Protein AF-A0A832VMM2-F1 (afdb_monomer)

Structure (mmCIF, N/CA/C/O backbone):
data_AF-A0A832VMM2-F1
#
_entry.id   AF-A0A832VMM2-F1
#
loop_
_atom_site.group_PDB
_atom_site.id
_atom_site.type_symbol
_atom_site.label_atom_id
_atom_site.label_alt_id
_atom_site.label_comp_id
_atom_site.label_asym_id
_atom_site.label_entity_id
_atom_site.label_seq_id
_atom_site.pdbx_PDB_ins_code
_atom_site.Cartn_x
_atom_site.Cartn_y
_atom_site.Cartn_z
_atom_site.occupancy
_atom_site.B_iso_or_equiv
_atom_site.auth_seq_id
_atom_site.auth_comp_id
_atom_site.auth_asym_id
_atom_site.auth_atom_id
_atom_site.pdbx_PDB_model_num
ATOM 1 N N . MET A 1 1 ? 7.518 9.799 -34.898 1.00 37.09 1 MET A N 1
ATOM 2 C CA . MET A 1 1 ? 8.792 9.176 -34.493 1.00 37.09 1 MET A CA 1
ATOM 3 C C . MET A 1 1 ? 9.107 9.774 -33.137 1.00 37.09 1 MET A C 1
ATOM 5 O O . MET A 1 1 ? 9.436 10.947 -33.110 1.00 37.09 1 MET A O 1
ATOM 9 N N . SER A 1 2 ? 8.846 9.071 -32.036 1.00 42.88 2 SER A N 1
ATOM 10 C CA . SER A 1 2 ? 9.335 9.522 -30.730 1.00 42.88 2 SER A CA 1
ATOM 11 C C . SER A 1 2 ? 10.746 8.968 -30.584 1.00 42.88 2 SER A C 1
ATOM 13 O O . SER A 1 2 ? 10.961 7.775 -30.813 1.00 42.88 2 SER A O 1
ATOM 15 N N . GLU A 1 3 ? 11.696 9.851 -30.304 1.00 45.41 3 GLU A N 1
ATOM 16 C CA . GLU A 1 3 ? 13.053 9.504 -29.894 1.00 45.41 3 GLU A CA 1
ATOM 17 C C . GLU A 1 3 ? 12.975 8.417 -28.815 1.00 45.41 3 GLU A C 1
ATOM 19 O O . GLU A 1 3 ? 12.103 8.459 -27.946 1.00 45.41 3 GLU A O 1
ATOM 24 N N . GLY A 1 4 ? 13.792 7.371 -28.937 1.00 52.97 4 GLY A N 1
ATOM 25 C CA . GLY A 1 4 ? 13.817 6.323 -27.924 1.00 52.97 4 GLY A CA 1
ATOM 26 C C . GLY A 1 4 ? 14.276 6.944 -26.614 1.00 52.97 4 GLY A C 1
ATOM 27 O O . GLY A 1 4 ? 15.417 7.389 -26.551 1.00 52.97 4 GLY A O 1
ATOM 28 N N . GLU A 1 5 ? 13.395 6.997 -25.617 1.00 60.16 5 GLU A N 1
ATOM 29 C CA . GLU A 1 5 ? 13.728 7.511 -24.289 1.00 60.16 5 GLU A CA 1
ATOM 30 C C . GLU A 1 5 ? 14.973 6.774 -23.767 1.00 60.16 5 GLU A C 1
ATOM 32 O O . GLU A 1 5 ? 15.069 5.538 -23.826 1.00 60.16 5 GLU A O 1
ATOM 37 N N . GLU A 1 6 ? 15.983 7.554 -23.382 1.00 74.31 6 GLU A N 1
ATOM 38 C CA . GLU A 1 6 ? 17.292 7.057 -22.968 1.00 74.31 6 GLU A CA 1
ATOM 39 C C . GLU A 1 6 ? 17.179 6.400 -21.586 1.00 74.31 6 GLU A C 1
ATOM 41 O O . GLU A 1 6 ? 16.395 6.828 -20.740 1.00 74.31 6 GLU A O 1
ATOM 46 N N . PHE A 1 7 ? 17.927 5.318 -21.360 1.00 79.19 7 PHE A N 1
ATOM 47 C CA . PHE A 1 7 ? 17.958 4.687 -20.043 1.00 79.19 7 PHE A CA 1
ATOM 48 C C . PHE A 1 7 ? 18.667 5.603 -19.050 1.00 79.19 7 PHE A C 1
ATOM 50 O O . PHE A 1 7 ? 19.795 6.036 -19.282 1.00 79.19 7 PHE A O 1
ATOM 57 N N . GLU A 1 8 ? 18.037 5.818 -17.905 1.00 86.56 8 GLU A N 1
ATOM 58 C CA . GLU A 1 8 ? 18.620 6.535 -16.785 1.00 86.56 8 GLU A CA 1
ATOM 59 C C . GLU A 1 8 ? 19.108 5.543 -15.728 1.00 86.56 8 GLU A C 1
ATOM 61 O O . GLU A 1 8 ? 18.451 4.540 -15.424 1.00 86.56 8 GLU A O 1
ATOM 66 N N . ARG A 1 9 ? 20.268 5.834 -15.128 1.00 89.38 9 ARG A N 1
ATOM 67 C CA . ARG A 1 9 ? 20.731 5.115 -13.936 1.00 89.38 9 ARG A CA 1
ATOM 68 C C . ARG A 1 9 ? 20.013 5.680 -12.718 1.00 89.38 9 ARG A C 1
ATOM 70 O O . ARG A 1 9 ? 20.268 6.808 -12.302 1.00 89.38 9 ARG A O 1
ATOM 77 N N . VAL A 1 10 ? 19.138 4.873 -12.132 1.00 88.75 10 VAL A N 1
ATOM 78 C CA . VAL A 1 10 ? 18.309 5.232 -10.983 1.00 88.75 10 VAL A CA 1
ATOM 79 C C . VAL A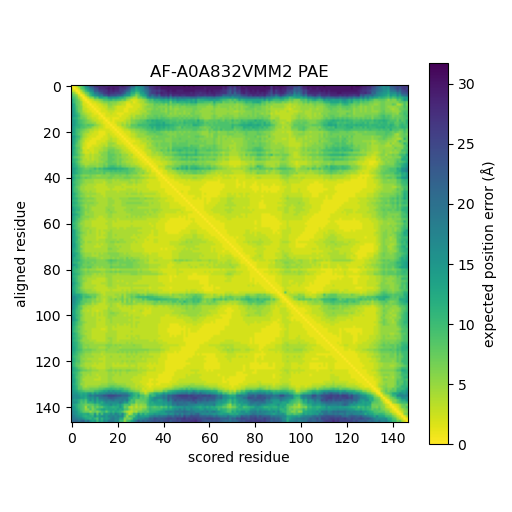 1 10 ? 18.759 4.442 -9.760 1.00 88.75 10 VAL A C 1
ATOM 81 O O . VAL A 1 10 ? 18.853 3.214 -9.787 1.00 88.75 10 VAL A O 1
ATOM 84 N N . ASN A 1 11 ? 18.989 5.149 -8.655 1.00 90.50 11 ASN A N 1
ATOM 85 C CA . ASN A 1 11 ? 19.254 4.528 -7.361 1.00 90.50 11 ASN A CA 1
ATOM 86 C C . ASN A 1 11 ? 17.931 4.213 -6.659 1.00 90.50 11 ASN A C 1
ATOM 88 O O . ASN A 1 11 ? 17.205 5.121 -6.251 1.00 90.50 11 ASN A O 1
ATOM 92 N N . LEU A 1 12 ? 17.632 2.930 -6.471 1.00 88.62 12 LEU A N 1
ATOM 93 C CA . LEU A 1 12 ? 16.506 2.482 -5.659 1.00 88.62 12 LEU A CA 1
ATOM 94 C C . LEU A 1 12 ? 16.971 2.174 -4.239 1.00 88.62 12 LEU A C 1
ATOM 96 O O . LEU A 1 12 ? 18.065 1.661 -4.014 1.00 88.62 12 LEU A O 1
ATOM 100 N N . ARG A 1 13 ? 16.107 2.451 -3.264 1.00 89.50 13 ARG A N 1
ATOM 101 C CA . ARG A 1 13 ? 16.273 1.981 -1.888 1.00 89.50 13 ARG A CA 1
ATOM 102 C C . ARG A 1 13 ? 15.395 0.758 -1.692 1.00 89.50 13 ARG A C 1
ATOM 104 O O . ARG A 1 13 ? 14.180 0.848 -1.857 1.00 89.50 13 ARG A O 1
ATOM 111 N N . ILE A 1 14 ? 16.002 -0.373 -1.349 1.00 88.31 14 ILE A N 1
ATOM 112 C CA . ILE A 1 14 ? 15.280 -1.620 -1.093 1.00 88.31 14 ILE A CA 1
ATOM 113 C C . ILE A 1 14 ? 15.425 -2.014 0.368 1.00 88.31 14 ILE A C 1
ATOM 115 O O . ILE A 1 14 ? 16.457 -1.776 0.994 1.00 88.31 14 ILE A O 1
ATOM 119 N N . THR A 1 15 ? 14.382 -2.631 0.916 1.00 87.06 15 THR A N 1
ATOM 120 C CA . THR A 1 15 ? 14.457 -3.245 2.240 1.00 87.06 15 THR A CA 1
ATOM 121 C C . THR A 1 15 ? 14.772 -4.725 2.090 1.00 87.06 15 THR A C 1
ATOM 123 O O . THR A 1 15 ? 13.999 -5.470 1.484 1.00 87.06 15 THR A O 1
ATOM 126 N N . THR A 1 16 ? 15.902 -5.150 2.643 1.00 83.44 16 THR A N 1
ATOM 127 C CA . THR A 1 16 ? 16.330 -6.550 2.680 1.00 83.44 16 THR A CA 1
ATOM 128 C C . THR A 1 16 ? 15.445 -7.378 3.619 1.00 83.44 16 THR A C 1
ATOM 130 O O . THR A 1 16 ? 14.679 -6.847 4.432 1.00 83.44 16 THR A O 1
ATOM 133 N N . LYS A 1 17 ? 15.567 -8.712 3.559 1.00 79.12 17 LYS A N 1
ATOM 134 C CA . LYS A 1 17 ? 14.828 -9.615 4.462 1.00 79.12 17 LYS A CA 1
ATOM 135 C C . LYS A 1 17 ? 15.148 -9.356 5.942 1.00 79.12 17 LYS A C 1
ATOM 137 O O . LYS A 1 17 ? 14.243 -9.432 6.769 1.00 79.12 17 LYS A O 1
ATOM 142 N N . ASP A 1 18 ? 16.390 -8.989 6.266 1.00 84.94 18 ASP A N 1
ATOM 143 C CA . ASP A 1 18 ? 16.825 -8.594 7.615 1.00 84.94 18 ASP A CA 1
ATOM 144 C C . ASP A 1 18 ? 16.400 -7.163 8.006 1.00 84.94 18 ASP A C 1
ATOM 146 O O . ASP A 1 18 ? 16.653 -6.730 9.126 1.00 84.94 18 ASP A O 1
ATOM 150 N N . GLY A 1 19 ? 15.681 -6.444 7.136 1.00 83.62 19 GLY A N 1
ATOM 151 C CA . GLY A 1 19 ? 15.102 -5.133 7.439 1.00 83.62 19 GLY A CA 1
ATOM 152 C C . GLY A 1 19 ? 16.035 -3.948 7.214 1.00 83.62 19 GLY A C 1
ATOM 153 O O . GLY A 1 19 ? 15.674 -2.829 7.574 1.00 83.62 19 GLY A O 1
ATOM 154 N N . LYS A 1 20 ? 17.207 -4.160 6.612 1.00 88.25 20 LYS A N 1
ATOM 155 C CA . LYS A 1 20 ? 18.132 -3.078 6.276 1.00 88.25 20 LYS A CA 1
ATOM 156 C C . LYS A 1 20 ? 17.696 -2.387 4.993 1.00 88.25 20 LYS A C 1
ATOM 158 O O . LYS A 1 20 ? 17.206 -3.025 4.067 1.00 88.25 20 LYS A O 1
ATOM 163 N N . CYS A 1 21 ? 17.887 -1.075 4.948 1.00 89.31 21 CYS A N 1
ATOM 164 C CA . CYS A 1 21 ? 17.688 -0.281 3.745 1.00 89.31 21 CYS A CA 1
ATOM 165 C C . CYS A 1 21 ? 19.022 -0.170 3.005 1.00 89.31 21 CYS A C 1
ATOM 167 O O . CYS A 1 21 ? 19.956 0.440 3.527 1.00 89.31 21 CYS A O 1
ATOM 169 N N . VAL A 1 22 ? 19.113 -0.763 1.817 1.00 90.25 22 VAL A N 1
ATOM 170 C CA . VAL A 1 22 ? 20.330 -0.758 0.991 1.00 90.25 22 VAL A CA 1
ATOM 171 C C . VAL A 1 22 ? 20.048 -0.112 -0.370 1.00 90.25 22 VAL A C 1
ATOM 173 O O . VAL A 1 22 ? 18.904 -0.161 -0.842 1.00 90.25 22 VAL A O 1
ATOM 176 N N . PRO A 1 23 ? 21.032 0.570 -0.979 1.00 90.44 23 PRO A N 1
ATOM 177 C CA . PRO A 1 23 ? 20.908 1.056 -2.346 1.00 90.44 23 PRO A CA 1
ATOM 178 C C . PRO A 1 23 ? 21.071 -0.087 -3.358 1.00 90.44 23 PRO A C 1
ATOM 180 O O . PRO A 1 23 ? 21.881 -0.982 -3.159 1.00 90.44 23 PRO A O 1
ATOM 183 N N . ILE A 1 24 ? 20.344 -0.015 -4.470 1.00 90.12 24 ILE A N 1
ATOM 184 C CA . ILE A 1 24 ? 20.661 -0.746 -5.704 1.00 90.12 24 ILE A CA 1
ATOM 185 C C . ILE A 1 24 ? 20.609 0.227 -6.880 1.00 90.12 24 ILE A C 1
ATOM 187 O O . ILE A 1 24 ? 19.814 1.170 -6.859 1.00 90.12 24 ILE A O 1
ATOM 191 N N . THR A 1 25 ? 21.419 -0.009 -7.911 1.00 89.75 25 THR A N 1
ATOM 192 C CA . THR A 1 25 ? 21.373 0.791 -9.144 1.00 89.75 25 THR A CA 1
ATOM 193 C C . THR A 1 25 ? 20.665 0.011 -10.242 1.00 89.75 25 THR A C 1
ATOM 195 O O . THR A 1 25 ? 21.058 -1.113 -10.572 1.00 89.75 25 THR A O 1
ATOM 198 N N . VAL A 1 26 ? 19.640 0.621 -10.834 1.00 87.94 26 VAL A N 1
ATOM 199 C CA . VAL A 1 26 ? 18.910 0.066 -11.977 1.00 87.94 26 VAL A CA 1
ATOM 200 C C .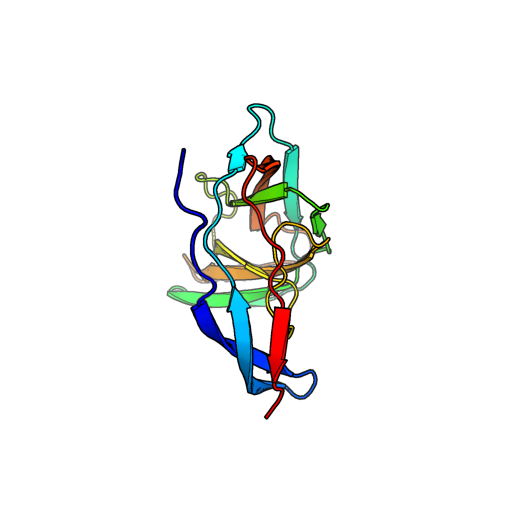 VAL A 1 26 ? 18.990 1.005 -13.172 1.00 87.94 26 VAL A C 1
ATOM 202 O O . VAL A 1 26 ? 18.965 2.221 -13.015 1.00 87.94 26 VAL A O 1
ATOM 205 N N . GLU A 1 27 ? 19.067 0.439 -14.368 1.00 89.00 27 GLU A N 1
ATOM 206 C CA . GLU A 1 27 ? 18.780 1.147 -15.610 1.00 89.00 27 GLU A CA 1
ATOM 207 C C . GLU A 1 27 ? 17.284 1.044 -15.879 1.00 89.00 27 GLU A C 1
ATOM 209 O O . GLU A 1 27 ? 16.743 -0.054 -16.044 1.00 89.00 27 GLU A O 1
ATOM 214 N N . ALA A 1 28 ? 16.610 2.188 -15.894 1.00 85.50 28 ALA A N 1
ATOM 215 C CA . ALA A 1 28 ? 15.187 2.292 -16.178 1.00 85.50 28 ALA A CA 1
ATOM 216 C C . ALA A 1 28 ? 14.941 3.441 -17.158 1.00 85.50 28 ALA A C 1
ATOM 218 O O . ALA A 1 28 ? 15.684 4.415 -17.179 1.00 85.50 28 ALA A O 1
ATOM 219 N N . ALA A 1 29 ? 13.894 3.321 -17.963 1.00 84.25 29 ALA A N 1
ATOM 220 C CA . ALA A 1 29 ? 13.403 4.404 -18.802 1.00 84.25 29 ALA A CA 1
ATOM 221 C C . ALA A 1 29 ? 11.932 4.656 -18.443 1.00 84.25 29 ALA A C 1
ATOM 223 O O . ALA A 1 29 ? 11.235 3.701 -18.066 1.00 84.25 29 ALA A O 1
ATOM 224 N N . PRO A 1 30 ? 11.446 5.905 -18.535 1.00 82.31 30 PRO A N 1
ATOM 225 C CA . PRO A 1 30 ? 10.012 6.145 -18.534 1.00 82.31 30 PRO A CA 1
ATOM 226 C C . PRO A 1 30 ? 9.348 5.353 -19.670 1.00 82.31 30 PRO A C 1
ATOM 228 O O . PRO A 1 30 ? 9.987 4.944 -20.639 1.00 82.31 30 PRO A O 1
ATOM 231 N N . TYR A 1 31 ? 8.064 5.051 -19.503 1.00 81.44 31 TYR A N 1
ATOM 232 C CA . TYR A 1 31 ? 7.266 4.455 -20.564 1.00 81.44 31 TYR A CA 1
ATOM 233 C C . TYR A 1 31 ? 5.794 4.806 -20.401 1.00 81.44 31 TYR A C 1
ATOM 235 O O . TYR A 1 31 ? 5.274 4.957 -19.292 1.00 81.44 31 TYR A O 1
ATOM 243 N N . GLU A 1 32 ? 5.098 4.869 -21.530 1.00 83.88 32 GLU A N 1
ATOM 244 C CA . GLU A 1 32 ? 3.666 5.123 -21.578 1.00 83.88 32 GLU A CA 1
ATOM 245 C C . GLU A 1 32 ? 2.876 3.823 -21.750 1.00 83.88 32 GLU A C 1
ATOM 247 O O . GLU A 1 32 ? 3.228 2.935 -22.539 1.00 83.88 32 GLU A O 1
ATOM 252 N N . PHE A 1 33 ? 1.741 3.736 -21.065 1.00 87.94 33 PHE A N 1
ATOM 253 C CA . PHE A 1 33 ? 0.772 2.663 -21.237 1.00 87.94 33 PHE A CA 1
ATOM 254 C C . PHE A 1 33 ? -0.647 3.220 -21.311 1.00 87.94 33 PHE A C 1
ATOM 256 O O . PHE A 1 33 ? -0.991 4.227 -20.696 1.00 87.94 33 PHE A O 1
ATOM 263 N N . THR A 1 34 ? -1.496 2.523 -22.056 1.00 91.12 34 THR A N 1
ATOM 264 C CA . THR A 1 34 ? -2.939 2.755 -22.056 1.00 91.12 34 THR A CA 1
ATOM 265 C C . THR A 1 34 ? -3.570 1.994 -20.897 1.00 91.12 34 THR A C 1
ATOM 267 O O . THR A 1 34 ? -3.251 0.826 -20.678 1.00 91.12 34 THR A O 1
ATOM 270 N N . VAL A 1 35 ? -4.492 2.634 -20.180 1.00 92.94 35 VAL A N 1
ATOM 271 C CA . VAL A 1 35 ? -5.278 2.012 -19.107 1.00 92.94 35 VAL A CA 1
ATOM 272 C C . VAL A 1 35 ? -6.622 1.550 -19.668 1.00 92.94 35 VAL A C 1
ATOM 274 O O . VAL A 1 35 ? -7.306 2.304 -20.359 1.00 92.94 35 VAL A O 1
ATOM 277 N N . GLY A 1 36 ? -7.007 0.303 -19.392 1.00 90.38 36 GLY A N 1
ATOM 278 C CA . GLY A 1 36 ? -8.301 -0.234 -19.807 1.00 90.38 36 GLY A CA 1
ATOM 279 C C . GLY A 1 36 ? -9.479 0.443 -19.099 1.00 90.38 36 GLY A C 1
ATOM 280 O O . GLY A 1 36 ? -9.364 0.913 -17.972 1.00 90.38 36 GLY A O 1
ATOM 281 N N . THR A 1 37 ? -10.648 0.452 -19.739 1.00 89.19 37 THR A N 1
ATOM 282 C CA . THR A 1 37 ? -11.862 1.107 -19.213 1.00 89.19 37 THR A CA 1
ATOM 283 C C . THR A 1 37 ? -12.656 0.252 -18.223 1.00 89.19 37 THR A C 1
ATOM 285 O O . THR A 1 37 ? -13.533 0.764 -17.529 1.00 89.19 37 THR A O 1
ATOM 288 N N . ARG A 1 38 ? -12.361 -1.051 -18.129 1.00 90.75 38 ARG A N 1
ATOM 289 C CA . ARG A 1 38 ? -12.976 -1.973 -17.165 1.00 90.75 38 ARG A CA 1
ATOM 290 C C . ARG A 1 38 ? -12.015 -2.248 -16.013 1.00 90.75 38 ARG A C 1
ATOM 292 O O . ARG A 1 38 ? -10.909 -2.730 -16.244 1.00 90.75 38 ARG A O 1
ATOM 299 N N . ALA A 1 39 ? -12.479 -2.017 -14.788 1.00 92.44 39 ALA A N 1
ATOM 300 C CA . ALA A 1 39 ? -11.745 -2.330 -13.567 1.00 92.44 39 ALA A CA 1
ATOM 301 C C . ALA A 1 39 ? -12.234 -3.629 -12.910 1.00 92.44 39 ALA A C 1
ATOM 303 O O . ALA A 1 39 ? -13.398 -4.016 -13.050 1.00 92.44 39 ALA A O 1
ATOM 304 N N . LYS A 1 40 ? -11.354 -4.266 -12.137 1.00 95.00 40 LYS A N 1
ATOM 305 C CA . LYS A 1 40 ? -11.709 -5.242 -11.102 1.00 95.00 40 LYS A CA 1
ATOM 306 C C . LYS A 1 40 ? -11.674 -4.547 -9.742 1.00 95.00 40 LYS A C 1
ATOM 308 O O . LYS A 1 40 ? -10.764 -3.769 -9.471 1.00 95.00 40 LYS A O 1
ATOM 313 N N . TRP A 1 41 ? -12.653 -4.836 -8.896 1.00 94.25 41 TRP A N 1
ATOM 314 C CA . TRP A 1 41 ? -12.657 -4.424 -7.495 1.00 94.25 41 TRP A CA 1
ATOM 315 C C . TRP A 1 41 ? -12.056 -5.523 -6.627 1.00 94.25 41 TRP A C 1
ATOM 317 O O . TRP A 1 41 ? -12.528 -6.657 -6.672 1.00 94.25 41 TRP A O 1
ATOM 327 N N . GLU A 1 42 ? -11.044 -5.180 -5.832 1.00 97.56 42 GLU A N 1
ATOM 328 C CA . GLU A 1 42 ? -10.446 -6.075 -4.838 1.00 97.56 42 GLU A CA 1
ATOM 329 C C . GLU A 1 42 ? -10.535 -5.484 -3.434 1.00 97.56 42 GLU A C 1
ATOM 331 O O . GLU A 1 42 ? -10.244 -4.306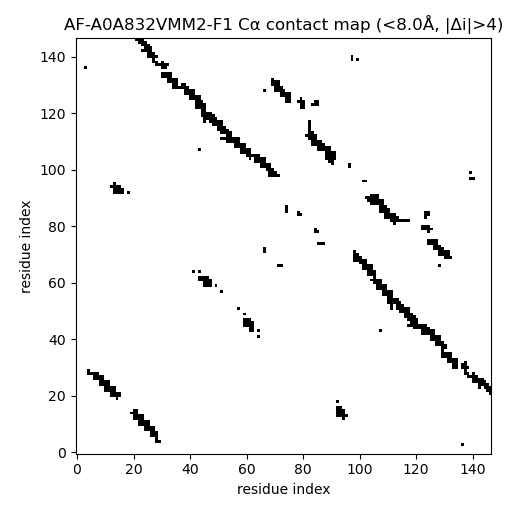 -3.219 1.00 97.56 42 GLU A O 1
ATOM 336 N N . MET A 1 43 ? -10.921 -6.316 -2.469 1.00 97.88 43 MET A N 1
ATOM 337 C CA . MET A 1 43 ? -11.112 -5.906 -1.078 1.00 97.88 43 MET A CA 1
ATOM 338 C C . MET A 1 43 ? -9.811 -6.023 -0.286 1.00 97.88 43 MET A C 1
ATOM 340 O O . MET A 1 43 ? -9.197 -7.087 -0.234 1.00 97.88 43 MET A O 1
ATOM 344 N N . MET A 1 44 ? -9.430 -4.951 0.405 1.00 98.19 44 MET A N 1
ATOM 345 C CA . MET A 1 44 ? -8.329 -4.957 1.367 1.00 98.19 44 MET A CA 1
ATOM 346 C C . MET A 1 44 ? -8.878 -5.345 2.741 1.00 98.19 44 MET A C 1
ATOM 348 O O . MET A 1 44 ? -9.370 -4.495 3.480 1.00 98.19 44 MET A O 1
ATOM 352 N N . ILE A 1 45 ? -8.847 -6.640 3.052 1.00 98.62 45 ILE A N 1
ATOM 353 C CA . ILE A 1 45 ? -9.418 -7.187 4.290 1.00 98.62 45 ILE A CA 1
ATOM 354 C C . ILE A 1 45 ? -8.312 -7.388 5.322 1.00 98.62 45 ILE A C 1
ATOM 356 O O . ILE A 1 45 ? -7.362 -8.116 5.035 1.00 98.62 45 ILE A O 1
ATOM 360 N N . ALA A 1 46 ? -8.449 -6.807 6.513 1.00 98.69 46 ALA A N 1
ATOM 361 C CA . ALA A 1 46 ? -7.492 -6.952 7.608 1.00 98.69 46 ALA A CA 1
ATOM 362 C C . ALA A 1 46 ? -7.243 -8.428 7.974 1.00 98.69 46 ALA A C 1
ATOM 364 O O . ALA A 1 46 ? -8.171 -9.241 8.034 1.00 98.69 46 ALA A O 1
ATOM 365 N N . ASP A 1 47 ? -5.982 -8.776 8.232 1.00 98.69 47 ASP A N 1
ATOM 366 C CA . ASP A 1 47 ? -5.548 -10.112 8.673 1.00 98.69 47 ASP A CA 1
ATOM 367 C C . ASP A 1 47 ? -4.919 -10.104 10.080 1.00 98.69 47 ASP A C 1
ATOM 369 O O . ASP A 1 47 ? -4.385 -11.116 10.541 1.00 98.69 47 ASP A O 1
ATOM 373 N N . GLU A 1 48 ? -5.015 -8.977 10.782 1.00 98.62 48 GLU A N 1
ATOM 374 C CA . GLU A 1 48 ? -4.576 -8.798 12.164 1.00 98.62 48 GLU A CA 1
ATOM 375 C C . GLU A 1 48 ? -5.520 -7.864 12.928 1.00 98.62 48 GLU A C 1
ATOM 377 O O . GLU A 1 48 ? -6.265 -7.102 12.311 1.00 98.62 48 GLU A O 1
ATOM 382 N N . ASP A 1 49 ? -5.476 -7.955 14.257 1.00 98.62 49 ASP A N 1
ATOM 383 C CA . ASP A 1 49 ? -6.074 -6.970 15.157 1.00 98.62 49 ASP A CA 1
ATOM 384 C C . ASP A 1 49 ? -5.013 -5.915 15.500 1.00 98.62 49 ASP A C 1
ATOM 386 O O . ASP A 1 49 ? -3.850 -6.263 15.734 1.00 98.62 49 ASP A O 1
ATOM 390 N N . LEU A 1 50 ? -5.393 -4.637 15.513 1.00 98.06 50 LEU A N 1
ATOM 391 C CA . LEU A 1 50 ? -4.481 -3.523 15.762 1.00 98.06 50 LEU A CA 1
ATOM 392 C C . LEU A 1 50 ? -5.214 -2.343 16.409 1.00 98.06 50 LEU A C 1
ATOM 394 O O . LEU A 1 50 ? -6.125 -1.769 15.810 1.00 98.06 50 LEU A O 1
ATOM 398 N N . ASP A 1 51 ? -4.750 -1.924 17.583 1.00 98.38 51 ASP A N 1
ATOM 399 C CA . ASP A 1 51 ? -5.142 -0.647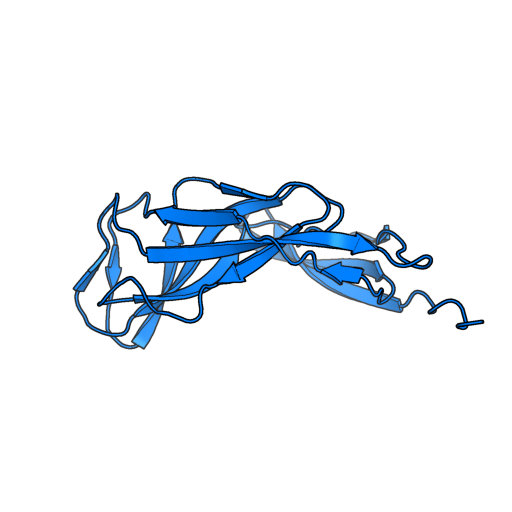 18.180 1.00 98.38 51 ASP A CA 1
ATOM 400 C C . ASP A 1 51 ? -4.457 0.511 17.451 1.00 98.38 51 ASP A C 1
ATOM 402 O O . ASP A 1 51 ? -3.256 0.466 17.175 1.00 98.38 51 ASP A O 1
ATOM 406 N N . VAL A 1 52 ? -5.213 1.569 17.165 1.00 98.12 52 VAL A N 1
ATOM 407 C CA . VAL A 1 52 ? -4.714 2.754 16.462 1.00 98.12 52 VAL A CA 1
ATOM 408 C C . VAL A 1 52 ? -5.050 4.029 17.224 1.00 98.12 52 VAL A C 1
ATOM 410 O O . VAL A 1 52 ? -6.127 4.160 17.819 1.00 98.12 52 VAL A O 1
ATOM 413 N N . LYS A 1 53 ? -4.138 5.004 17.184 1.00 98.50 53 LYS A N 1
ATOM 414 C CA . LYS A 1 53 ? -4.390 6.363 17.675 1.00 98.50 53 LYS A CA 1
ATOM 415 C C . LYS A 1 53 ? -4.579 7.340 16.534 1.00 98.50 53 LYS A C 1
ATOM 417 O O . LYS A 1 53 ? -3.910 7.273 15.505 1.00 98.50 53 LYS A O 1
ATOM 422 N N . LYS A 1 54 ? -5.499 8.285 16.722 1.00 98.44 54 LYS A N 1
ATOM 423 C CA . LYS A 1 54 ? -5.797 9.321 15.735 1.00 98.44 54 LYS A CA 1
ATOM 424 C C . LYS A 1 54 ? -4.517 10.036 15.295 1.00 98.44 54 LYS A C 1
ATOM 426 O O . LYS A 1 54 ? -3.786 10.584 16.114 1.00 98.44 54 LYS A O 1
ATOM 431 N N . GLY A 1 55 ? -4.308 10.099 13.983 1.00 98.12 55 GLY A N 1
ATOM 432 C CA . GLY A 1 55 ? -3.154 10.739 13.356 1.00 98.12 55 GLY A CA 1
ATOM 433 C C . GLY A 1 55 ? -1.965 9.808 13.114 1.00 98.12 55 GLY A C 1
ATOM 434 O O . GLY A 1 55 ? -1.031 10.215 12.425 1.00 98.12 55 GLY A O 1
ATOM 435 N N . GLU A 1 56 ? -1.986 8.570 13.613 1.00 97.94 56 GLU A N 1
ATOM 436 C CA . GLU A 1 56 ? -0.919 7.608 13.342 1.00 97.94 56 GLU A CA 1
ATOM 437 C C . GLU A 1 56 ? -0.970 7.095 11.902 1.00 97.94 56 GLU A C 1
ATOM 439 O O . GLU A 1 56 ? -2.031 6.776 11.359 1.00 97.94 56 GLU A O 1
ATOM 444 N N . CYS A 1 57 ? 0.210 6.986 11.292 1.00 98.12 57 CYS A N 1
ATOM 445 C CA . CYS A 1 57 ? 0.399 6.249 10.053 1.00 98.12 57 CYS A CA 1
ATOM 446 C C . CYS A 1 57 ? 0.793 4.817 10.416 1.00 98.12 57 CYS A C 1
ATOM 448 O O . CYS A 1 57 ? 1.886 4.579 10.932 1.00 98.12 57 CYS A O 1
ATOM 450 N N . VAL A 1 58 ? -0.111 3.876 10.172 1.00 97.81 58 VAL A N 1
ATOM 451 C CA . VAL A 1 58 ? 0.027 2.477 10.573 1.00 97.81 58 VAL A CA 1
ATOM 452 C C . VAL A 1 58 ? 0.192 1.580 9.357 1.00 97.81 58 VAL A C 1
ATOM 454 O O . VAL A 1 58 ? -0.314 1.871 8.272 1.00 97.81 58 VAL A O 1
ATOM 457 N N . ASN A 1 59 ? 0.906 0.474 9.542 1.00 97.38 59 ASN A N 1
ATOM 458 C CA . ASN A 1 59 ? 1.057 -0.548 8.519 1.00 97.38 59 ASN A CA 1
ATOM 459 C C . ASN A 1 59 ? 0.247 -1.784 8.912 1.00 97.38 59 ASN A C 1
ATOM 461 O O . ASN A 1 59 ? 0.631 -2.481 9.845 1.00 97.38 59 ASN A O 1
ATOM 465 N N . ILE A 1 60 ? -0.853 -2.036 8.204 1.00 98.19 60 ILE A N 1
ATOM 466 C CA . ILE A 1 60 ? -1.833 -3.071 8.541 1.00 98.19 60 ILE A CA 1
ATOM 467 C C . ILE A 1 60 ? -1.714 -4.223 7.548 1.00 98.19 60 ILE A C 1
ATOM 469 O O . ILE A 1 60 ? -1.797 -4.036 6.332 1.00 98.19 60 ILE A O 1
ATOM 473 N N . ARG A 1 61 ? -1.539 -5.434 8.056 1.00 98.62 61 ARG A N 1
ATOM 474 C CA . ARG A 1 61 ? -1.527 -6.678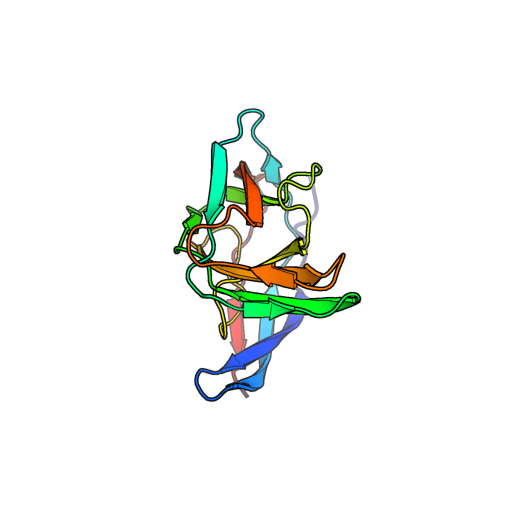 7.296 1.00 98.62 61 ARG A CA 1
ATOM 475 C C . ARG A 1 61 ? -2.926 -6.999 6.806 1.00 98.62 61 ARG A C 1
ATOM 477 O O . ARG A 1 61 ? -3.898 -6.956 7.558 1.00 98.62 61 ARG A O 1
ATOM 484 N N . ILE A 1 62 ? -3.011 -7.378 5.541 1.00 98.62 62 ILE A N 1
ATOM 485 C CA . ILE A 1 62 ? -4.254 -7.790 4.904 1.00 98.62 62 ILE A CA 1
ATOM 486 C C . ILE A 1 62 ? -4.146 -9.207 4.360 1.00 98.62 62 ILE A C 1
ATOM 488 O O . ILE A 1 62 ? -3.051 -9.741 4.155 1.00 98.62 62 ILE A O 1
ATOM 492 N N . ARG A 1 63 ? -5.301 -9.803 4.061 1.00 98.50 63 ARG A N 1
ATOM 493 C CA . ARG A 1 63 ? -5.365 -11.033 3.273 1.00 98.50 63 ARG A CA 1
ATOM 494 C C . ARG A 1 63 ? -4.645 -10.793 1.938 1.00 98.50 63 ARG A C 1
ATOM 496 O O . ARG A 1 63 ? -4.950 -9.797 1.280 1.00 98.50 63 ARG A O 1
ATOM 503 N N . PRO A 1 64 ? -3.693 -11.657 1.537 1.00 97.69 64 PRO A N 1
ATOM 504 C CA . PRO A 1 64 ? -2.894 -11.408 0.346 1.00 97.69 64 PRO A CA 1
ATOM 505 C C . PRO A 1 64 ? -3.746 -11.264 -0.916 1.00 97.69 64 PRO A C 1
ATOM 507 O O . PRO A 1 64 ? -4.617 -12.093 -1.175 1.00 97.69 64 PRO A O 1
ATOM 510 N N . LEU A 1 65 ? -3.439 -10.251 -1.723 1.00 97.12 65 LEU A N 1
ATOM 511 C CA . LEU A 1 65 ? -4.045 -10.029 -3.036 1.00 97.12 65 LEU A CA 1
ATOM 512 C C . LEU A 1 65 ? -2.977 -10.179 -4.118 1.00 97.12 65 LEU A C 1
ATOM 514 O O . LEU A 1 65 ? -1.874 -9.646 -3.987 1.00 97.12 65 LEU A O 1
ATOM 518 N N . THR A 1 66 ? -3.294 -10.874 -5.206 1.00 96.12 66 THR A N 1
ATOM 519 C CA . THR A 1 66 ? -2.390 -10.998 -6.356 1.00 96.12 66 THR A CA 1
ATOM 520 C C . THR A 1 66 ? -2.758 -9.973 -7.419 1.00 96.12 66 THR A C 1
ATOM 522 O O . THR A 1 66 ? -3.871 -9.974 -7.939 1.00 96.12 66 THR A O 1
ATOM 525 N N . LEU A 1 67 ? -1.798 -9.119 -7.769 1.00 95.75 67 LEU A N 1
ATOM 526 C CA . LEU A 1 67 ? -1.874 -8.244 -8.931 1.00 95.75 67 LEU A CA 1
ATOM 527 C C . LEU A 1 67 ? -1.147 -8.932 -10.084 1.00 95.75 67 LEU A C 1
ATOM 529 O O . LEU A 1 67 ? 0.073 -9.121 -10.034 1.00 95.75 67 LEU A O 1
ATOM 533 N N . HIS A 1 68 ? -1.898 -9.326 -11.109 1.00 94.69 68 HIS A N 1
ATOM 534 C CA . HIS A 1 68 ? -1.326 -9.930 -12.309 1.00 94.69 68 HIS A CA 1
ATOM 535 C C . HIS A 1 68 ? -0.385 -8.950 -13.026 1.00 94.69 68 HIS A C 1
ATOM 537 O O . HIS A 1 68 ? -0.459 -7.730 -12.832 1.00 94.69 68 HIS A O 1
ATOM 543 N N . SER A 1 69 ? 0.514 -9.486 -13.851 1.00 93.12 69 SER A N 1
ATOM 544 C CA . SER A 1 69 ? 1.327 -8.665 -14.747 1.00 93.12 69 SER A CA 1
ATOM 545 C C . SER A 1 69 ? 0.437 -7.762 -15.601 1.00 93.12 69 SER A C 1
ATOM 547 O O . SER A 1 69 ? -0.711 -8.096 -15.902 1.00 93.12 69 SER A O 1
ATOM 549 N N . HIS A 1 70 ? 0.963 -6.594 -15.964 1.00 92.94 70 HIS A N 1
ATOM 550 C CA . HIS A 1 70 ? 0.272 -5.608 -16.797 1.00 92.94 70 HIS A CA 1
ATOM 551 C C . HIS A 1 70 ? -1.041 -5.113 -16.172 1.00 92.94 70 HIS A C 1
ATOM 553 O O . HIS A 1 70 ? -2.055 -4.932 -16.846 1.00 92.94 70 HIS A O 1
ATOM 559 N N . THR A 1 71 ? -1.019 -4.863 -14.862 1.00 94.19 71 THR A N 1
ATOM 560 C CA . THR A 1 71 ? -2.126 -4.215 -14.146 1.00 94.19 71 THR A CA 1
ATOM 561 C C . THR A 1 71 ? -1.638 -3.064 -13.277 1.00 94.19 71 THR A C 1
ATOM 563 O O . THR A 1 71 ? -0.542 -3.109 -12.723 1.00 94.19 71 THR A O 1
ATOM 566 N N . ILE A 1 72 ? -2.450 -2.029 -13.104 1.00 94.00 72 ILE A N 1
ATOM 567 C CA . ILE A 1 72 ? -2.229 -1.005 -12.077 1.00 94.00 72 ILE A CA 1
ATOM 568 C C . ILE A 1 72 ? -3.331 -1.098 -11.032 1.00 94.00 72 ILE A C 1
ATOM 570 O O . ILE A 1 72 ? -4.472 -1.419 -11.358 1.00 94.00 72 ILE A O 1
ATOM 574 N N . ALA A 1 73 ? -2.985 -0.826 -9.778 1.00 94.81 73 ALA A N 1
ATOM 575 C CA . ALA A 1 73 ? -3.925 -0.809 -8.669 1.00 94.81 73 ALA A CA 1
ATOM 576 C C . ALA A 1 73 ? -3.987 0.599 -8.080 1.00 94.81 73 ALA A C 1
ATOM 578 O O . ALA A 1 73 ? -2.959 1.172 -7.721 1.00 94.81 73 ALA A O 1
ATOM 579 N N . LEU A 1 74 ? -5.197 1.140 -7.977 1.00 92.88 74 LEU A N 1
ATOM 580 C CA . LEU A 1 74 ? -5.464 2.458 -7.416 1.00 92.88 74 LEU A CA 1
ATOM 581 C C . LEU A 1 74 ? -6.407 2.307 -6.219 1.00 92.88 74 LEU A C 1
ATOM 583 O O . LEU A 1 74 ? -7.474 1.704 -6.379 1.00 92.88 74 LEU A O 1
ATOM 587 N N . PRO A 1 75 ? -6.067 2.848 -5.034 1.00 92.38 75 PRO A N 1
ATOM 588 C CA . PRO A 1 75 ? -7.023 2.951 -3.940 1.00 92.38 75 PRO A CA 1
ATOM 589 C C . PRO A 1 75 ? -8.310 3.638 -4.400 1.00 92.38 75 PRO A C 1
ATOM 591 O O . PRO A 1 75 ? -8.283 4.586 -5.188 1.00 92.38 75 PRO A O 1
ATOM 594 N N . CYS A 1 76 ? -9.448 3.138 -3.934 1.00 93.19 76 CYS A N 1
ATOM 595 C CA . CYS A 1 76 ? -10.728 3.788 -4.159 1.00 93.19 76 CYS A CA 1
ATOM 596 C C . CYS A 1 76 ? -10.733 5.179 -3.510 1.00 93.19 76 CYS A C 1
ATOM 598 O O . CYS A 1 76 ? -10.274 5.344 -2.385 1.00 93.19 76 CYS A O 1
ATOM 600 N N . ALA A 1 77 ? -11.269 6.176 -4.218 1.00 92.06 77 ALA A N 1
ATOM 601 C CA . ALA A 1 77 ? -11.357 7.544 -3.707 1.00 92.06 77 ALA A CA 1
ATOM 602 C C . ALA A 1 77 ? -12.323 7.674 -2.515 1.00 92.06 77 ALA A C 1
ATOM 604 O O . ALA A 1 77 ? -12.211 8.603 -1.720 1.00 92.06 77 ALA A O 1
ATOM 605 N N . PHE A 1 78 ? -13.275 6.748 -2.393 1.00 93.88 78 PHE A N 1
ATOM 606 C CA . PHE A 1 78 ? -14.177 6.680 -1.251 1.00 93.88 78 PHE A CA 1
ATOM 607 C C . PHE A 1 78 ? -13.511 5.926 -0.110 1.00 93.88 78 PHE A C 1
ATOM 609 O O . PHE A 1 78 ? -12.966 4.847 -0.329 1.00 93.88 78 PHE A O 1
ATOM 616 N N . ASN A 1 79 ? -13.618 6.462 1.101 1.00 94.75 79 ASN A N 1
ATOM 617 C CA . ASN A 1 79 ? -13.154 5.780 2.298 1.00 94.75 79 ASN A CA 1
ATOM 618 C C . ASN A 1 79 ? -14.220 4.786 2.790 1.00 94.75 79 ASN A C 1
ATOM 620 O O . ASN A 1 79 ? -15.353 5.190 3.047 1.00 94.75 79 ASN A O 1
ATOM 624 N N . GLN A 1 80 ? -13.875 3.501 2.903 1.00 95.00 80 GLN A N 1
ATOM 625 C CA . GLN A 1 80 ? -14.809 2.457 3.355 1.00 95.00 80 GLN A CA 1
ATOM 626 C C . GLN A 1 80 ? -14.771 2.235 4.869 1.00 95.00 80 GLN A C 1
ATOM 628 O O . GLN A 1 80 ? -15.779 1.824 5.441 1.00 95.00 80 GLN A O 1
ATOM 633 N N . HIS A 1 81 ? -13.633 2.496 5.517 1.00 97.19 81 HIS A N 1
ATOM 634 C CA . HIS A 1 81 ? -13.451 2.215 6.936 1.00 97.19 81 HIS A CA 1
ATOM 635 C C . HIS A 1 81 ? -13.575 3.501 7.773 1.00 97.19 81 HIS A C 1
ATOM 637 O O . HIS A 1 81 ? -12.914 4.493 7.471 1.00 97.19 81 HIS A O 1
ATOM 643 N N . PRO A 1 82 ? -14.381 3.537 8.848 1.00 96.44 82 PRO A N 1
ATOM 644 C CA . PRO A 1 82 ? -14.632 4.777 9.589 1.00 96.44 82 PRO A CA 1
ATOM 645 C C . PRO A 1 82 ? -13.417 5.291 10.378 1.00 96.44 82 PRO A C 1
ATOM 647 O O . PRO A 1 82 ? -13.274 6.499 10.548 1.00 96.44 82 PRO A O 1
ATOM 650 N N . ILE A 1 83 ? -12.542 4.395 10.856 1.00 97.81 83 ILE A N 1
ATOM 651 C CA . ILE A 1 83 ? -11.422 4.777 11.742 1.00 97.81 83 ILE A CA 1
ATOM 652 C C . ILE A 1 83 ? -10.066 4.906 11.035 1.00 97.81 83 ILE A C 1
ATOM 654 O O . ILE A 1 83 ? -9.169 5.537 11.583 1.00 97.81 83 ILE A O 1
ATOM 658 N N . VAL A 1 84 ? -9.898 4.344 9.835 1.00 98.00 84 VAL A N 1
ATOM 659 C CA . VAL A 1 84 ? -8.642 4.402 9.070 1.00 98.00 84 VAL A CA 1
ATOM 660 C C . VAL A 1 84 ? -8.933 4.721 7.610 1.00 98.00 84 VAL A C 1
ATOM 662 O O . VAL A 1 84 ? -9.991 4.367 7.105 1.00 98.00 84 VAL A O 1
ATOM 665 N N . THR A 1 85 ? -7.987 5.362 6.926 1.00 97.50 85 THR A N 1
ATOM 666 C CA . THR A 1 85 ? -8.021 5.551 5.471 1.00 97.50 85 THR A CA 1
ATOM 667 C C . THR A 1 85 ? -6.779 4.950 4.827 1.00 97.50 85 THR A C 1
ATOM 669 O O . THR A 1 85 ? -5.652 5.236 5.237 1.00 97.50 85 THR A O 1
ATOM 672 N N . ALA A 1 86 ? -6.976 4.087 3.831 1.00 96.88 86 ALA A N 1
ATOM 673 C CA . ALA A 1 86 ? -5.890 3.437 3.108 1.00 96.88 86 ALA A CA 1
ATOM 674 C C . ALA A 1 86 ? -5.180 4.434 2.175 1.00 96.88 86 ALA A C 1
ATOM 676 O O . ALA A 1 86 ? -5.789 5.004 1.272 1.00 96.88 86 ALA A O 1
ATOM 677 N N . LEU A 1 87 ? -3.870 4.618 2.357 1.00 95.94 87 LEU A N 1
ATOM 678 C CA . LEU A 1 87 ? -3.061 5.555 1.571 1.00 95.94 87 LEU A CA 1
ATOM 679 C C . LEU A 1 87 ? -2.307 4.858 0.438 1.00 95.94 87 LEU A C 1
ATOM 681 O O . LEU A 1 87 ? -2.260 5.347 -0.695 1.00 95.94 87 LEU A O 1
ATOM 685 N N . ARG A 1 88 ? -1.652 3.739 0.756 1.00 95.12 88 ARG A N 1
ATOM 686 C CA . ARG A 1 88 ? -0.787 2.973 -0.150 1.00 95.12 88 ARG A CA 1
ATOM 687 C C . ARG A 1 88 ? -0.829 1.494 0.209 1.00 95.12 88 ARG A C 1
ATOM 689 O O . ARG A 1 88 ? -1.219 1.121 1.310 1.00 95.12 88 ARG A O 1
ATOM 696 N N . VAL A 1 89 ? -0.382 0.663 -0.723 1.00 95.62 89 VAL A N 1
ATOM 697 C CA . VAL A 1 89 ? -0.274 -0.784 -0.544 1.00 95.62 89 VAL A CA 1
ATOM 698 C C . VAL A 1 89 ? 1.116 -1.270 -0.912 1.00 95.62 89 VAL A C 1
ATOM 700 O O . VAL A 1 89 ? 1.759 -0.689 -1.787 1.00 95.62 89 VAL A O 1
ATOM 703 N N . HIS A 1 90 ? 1.581 -2.335 -0.264 1.00 93.94 90 HIS A N 1
ATOM 704 C CA . HIS A 1 90 ? 2.861 -2.950 -0.605 1.00 93.94 90 HIS A CA 1
ATOM 705 C C . HIS A 1 90 ? 2.914 -4.448 -0.262 1.00 93.94 90 HIS A C 1
ATOM 707 O O . HIS A 1 90 ? 2.068 -4.991 0.454 1.00 93.94 90 HIS A O 1
ATOM 713 N N . GLU A 1 91 ? 3.915 -5.135 -0.815 1.00 92.56 91 GLU A N 1
ATOM 714 C CA . GLU A 1 91 ? 4.162 -6.568 -0.587 1.00 92.56 91 GLU A CA 1
ATOM 715 C C . GLU A 1 91 ? 4.840 -6.841 0.764 1.00 92.56 91 GLU A C 1
ATOM 717 O O . GLU A 1 91 ? 4.738 -7.940 1.306 1.00 92.56 91 GLU A O 1
ATOM 722 N N . GLY A 1 92 ? 5.516 -5.840 1.327 1.00 88.50 92 GLY A N 1
ATOM 723 C CA . GLY A 1 92 ? 6.327 -5.959 2.535 1.00 88.50 92 GLY A CA 1
ATOM 724 C C . GLY A 1 92 ? 7.736 -5.423 2.305 1.00 88.50 92 GLY A C 1
ATOM 725 O O . GLY A 1 92 ? 7.916 -4.420 1.615 1.00 88.50 92 GLY A O 1
ATOM 726 N N . ARG A 1 93 ? 8.728 -6.097 2.895 1.00 84.62 93 ARG A N 1
ATOM 727 C CA . ARG A 1 93 ? 10.157 -5.787 2.749 1.00 84.62 93 ARG A CA 1
ATOM 728 C C . ARG A 1 93 ? 10.711 -6.451 1.489 1.00 84.62 93 ARG A C 1
ATOM 730 O O . ARG A 1 93 ? 11.230 -7.564 1.543 1.00 84.62 93 ARG A O 1
ATOM 737 N N . CYS A 1 94 ? 10.530 -5.800 0.349 1.00 79.00 94 CYS A N 1
ATOM 738 C CA . CYS A 1 94 ? 11.089 -6.249 -0.919 1.00 79.00 94 CYS A CA 1
ATOM 739 C C . CYS A 1 94 ? 11.436 -5.059 -1.812 1.00 79.00 94 CYS A C 1
ATOM 741 O O . CYS A 1 94 ? 10.966 -3.941 -1.591 1.00 79.00 94 CYS A O 1
ATOM 743 N N . ALA A 1 95 ? 12.238 -5.313 -2.844 1.00 79.69 95 ALA A N 1
ATOM 744 C CA . ALA A 1 95 ? 12.429 -4.352 -3.917 1.00 79.69 95 ALA A CA 1
ATOM 745 C C . ALA A 1 95 ? 11.084 -4.046 -4.607 1.00 79.69 95 ALA A C 1
ATOM 747 O O . ALA A 1 95 ? 10.242 -4.950 -4.725 1.00 79.69 95 ALA A O 1
ATOM 748 N N . PRO A 1 96 ? 10.859 -2.800 -5.062 1.00 83.69 96 PRO A N 1
ATOM 749 C CA . PRO A 1 96 ? 9.706 -2.495 -5.892 1.00 83.69 96 PRO A CA 1
ATOM 750 C C . PRO A 1 96 ? 9.773 -3.332 -7.172 1.00 83.69 96 PRO A C 1
ATOM 752 O O . PRO A 1 96 ? 10.837 -3.519 -7.759 1.00 83.69 96 PRO A O 1
ATOM 755 N N . LYS A 1 97 ? 8.622 -3.853 -7.589 1.00 88.44 97 LYS A N 1
ATOM 756 C CA . LYS A 1 97 ? 8.487 -4.626 -8.824 1.00 88.44 97 LYS A CA 1
ATOM 757 C C . LYS A 1 97 ? 7.835 -3.760 -9.901 1.00 88.44 97 LYS A C 1
ATOM 759 O O . LYS A 1 97 ? 6.900 -3.021 -9.571 1.00 88.44 97 LYS A O 1
ATOM 764 N N . PRO A 1 98 ? 8.282 -3.865 -11.160 1.00 87.75 98 PRO A N 1
ATOM 765 C CA . PRO A 1 98 ? 7.708 -3.095 -12.252 1.00 87.75 98 PRO A CA 1
ATOM 766 C C . PRO A 1 98 ? 6.334 -3.676 -12.651 1.00 87.75 98 PRO A C 1
ATOM 768 O O . PRO A 1 98 ? 5.911 -4.718 -12.136 1.00 87.75 98 PRO A O 1
ATOM 771 N N . VAL A 1 99 ? 5.582 -2.983 -13.512 1.00 89.25 99 VAL A N 1
ATOM 772 C CA . VAL A 1 99 ? 4.179 -3.334 -13.817 1.00 89.25 99 VAL A CA 1
ATOM 773 C C . VAL A 1 99 ? 4.048 -4.644 -14.612 1.00 89.25 99 VAL A C 1
ATOM 775 O O . VAL A 1 99 ? 3.028 -5.327 -14.529 1.00 89.25 99 VAL A O 1
ATOM 778 N N . GLU A 1 100 ? 5.104 -5.019 -15.328 1.00 88.69 100 GLU A N 1
ATOM 779 C CA . GLU A 1 100 ? 5.322 -6.261 -16.072 1.00 88.69 100 GLU A CA 1
ATOM 780 C C . GLU A 1 100 ? 5.375 -7.478 -15.148 1.00 88.69 100 GLU A C 1
ATOM 782 O O . GLU A 1 100 ? 5.020 -8.585 -15.544 1.00 88.69 100 GLU A O 1
ATOM 787 N N . ALA A 1 101 ? 5.782 -7.284 -13.894 1.00 91.00 101 ALA A N 1
ATOM 788 C CA . ALA A 1 101 ? 5.891 -8.360 -12.931 1.00 91.00 101 ALA A CA 1
ATOM 789 C C . ALA A 1 101 ? 4.578 -8.568 -12.166 1.00 91.00 101 ALA A C 1
ATOM 791 O O . ALA A 1 101 ? 3.886 -7.627 -11.750 1.00 91.00 101 ALA A O 1
ATOM 792 N N . GLN A 1 102 ? 4.280 -9.840 -11.893 1.00 94.12 102 GLN A N 1
ATOM 793 C CA . GLN A 1 102 ? 3.268 -10.190 -10.907 1.00 94.12 102 GLN A CA 1
ATOM 794 C C . GLN A 1 102 ? 3.694 -9.671 -9.526 1.00 94.12 102 GLN A C 1
ATOM 796 O O . GLN A 1 102 ? 4.825 -9.879 -9.071 1.00 94.12 102 GLN A O 1
ATOM 801 N N . ARG A 1 103 ? 2.763 -9.013 -8.841 1.00 94.75 103 ARG A N 1
ATOM 802 C CA . ARG A 1 103 ? 2.962 -8.418 -7.516 1.00 94.75 103 ARG A CA 1
ATOM 803 C C . ARG A 1 103 ? 1.994 -9.036 -6.520 1.00 94.75 103 ARG A C 1
ATOM 805 O O . ARG A 1 103 ? 0.881 -9.416 -6.878 1.00 94.75 103 ARG A O 1
ATOM 812 N N . THR A 1 104 ? 2.410 -9.112 -5.262 1.00 95.75 104 THR A N 1
ATOM 813 C CA . THR A 1 104 ? 1.526 -9.520 -4.164 1.00 95.75 104 THR A CA 1
ATOM 814 C C . THR A 1 104 ? 1.337 -8.333 -3.244 1.00 95.75 104 THR A C 1
ATOM 816 O O . THR A 1 104 ? 2.314 -7.749 -2.799 1.00 95.75 104 THR A O 1
ATOM 819 N N . VAL A 1 105 ? 0.104 -7.976 -2.916 1.00 96.31 105 VAL A N 1
ATOM 820 C CA . VAL A 1 105 ? -0.177 -6.993 -1.871 1.00 96.31 105 VAL A CA 1
ATOM 821 C C . VAL A 1 105 ? -0.444 -7.737 -0.573 1.00 96.31 105 VAL A C 1
ATOM 823 O O . VAL A 1 105 ? -1.255 -8.660 -0.549 1.00 96.31 105 VAL A O 1
ATOM 826 N N . ARG A 1 106 ? 0.249 -7.351 0.499 1.00 97.56 106 ARG A N 1
ATOM 827 C CA . ARG A 1 106 ? 0.112 -7.967 1.831 1.00 97.56 106 ARG A CA 1
ATOM 828 C C . ARG A 1 106 ? -0.145 -6.957 2.937 1.00 97.56 106 ARG A C 1
ATOM 830 O O . ARG A 1 106 ? -0.586 -7.348 4.012 1.00 97.56 106 ARG A O 1
ATOM 837 N N . TYR A 1 107 ? 0.133 -5.686 2.677 1.00 97.50 107 TYR A N 1
ATOM 838 C CA . TYR A 1 107 ? 0.043 -4.629 3.666 1.00 97.50 107 TYR A CA 1
ATOM 839 C C . TYR A 1 107 ? -0.587 -3.372 3.073 1.00 97.50 107 TYR A C 1
ATOM 841 O O . TYR A 1 107 ? -0.384 -3.053 1.895 1.00 97.50 107 TYR A O 1
ATOM 849 N N . VAL A 1 108 ? -1.316 -2.657 3.923 1.00 97.50 108 VAL A N 1
ATOM 850 C CA . VAL A 1 108 ? -1.883 -1.334 3.682 1.00 97.50 108 VAL A CA 1
ATOM 851 C C . VAL A 1 108 ? -1.202 -0.354 4.627 1.00 97.50 108 VAL A C 1
ATOM 853 O O . VAL A 1 108 ? -1.242 -0.529 5.841 1.00 97.50 108 VAL A O 1
ATOM 856 N N . ILE A 1 109 ? -0.633 0.708 4.068 1.00 97.25 109 ILE A N 1
ATOM 857 C CA . ILE A 1 109 ? -0.250 1.889 4.839 1.00 97.25 109 ILE A CA 1
ATOM 858 C C . ILE A 1 109 ? -1.507 2.742 4.971 1.00 97.25 109 ILE A C 1
ATOM 860 O O . ILE A 1 109 ? -2.058 3.178 3.954 1.00 97.25 109 ILE A O 1
ATOM 864 N N . ALA A 1 110 ? -1.967 2.966 6.197 1.00 97.88 110 ALA A N 1
ATOM 865 C CA . ALA A 1 110 ? -3.198 3.686 6.485 1.00 97.88 110 ALA A CA 1
ATOM 866 C C . ALA A 1 110 ? -2.969 4.825 7.483 1.00 97.88 110 ALA A C 1
ATOM 868 O O . ALA A 1 110 ? -2.124 4.725 8.367 1.00 97.88 110 ALA A O 1
ATOM 869 N N . LEU A 1 111 ? -3.749 5.897 7.353 1.00 98.19 111 LEU A N 1
ATOM 870 C CA . LEU A 1 111 ? -3.829 6.960 8.354 1.00 98.19 111 LEU A CA 1
ATOM 871 C C . LEU A 1 111 ? -5.030 6.708 9.266 1.00 98.19 111 LEU A C 1
ATOM 873 O O . LEU A 1 111 ? -6.152 6.567 8.778 1.00 98.19 111 LEU A O 1
ATOM 877 N N . ALA A 1 112 ? -4.812 6.706 10.576 1.00 98.38 112 ALA A N 1
ATOM 878 C CA . ALA A 1 112 ? -5.882 6.633 11.560 1.00 98.38 112 ALA A CA 1
ATOM 879 C C . ALA A 1 112 ? -6.614 7.981 11.684 1.00 98.38 112 ALA A C 1
ATOM 881 O O . ALA A 1 112 ? -6.035 9.011 12.029 1.00 98.38 112 ALA A O 1
ATOM 882 N N . LEU A 1 113 ? -7.915 7.977 11.406 1.00 98.12 113 LEU A N 1
ATOM 883 C CA . LEU A 1 113 ? -8.800 9.142 11.475 1.00 98.12 113 LEU A CA 1
ATOM 884 C C . LEU A 1 113 ? -9.352 9.372 12.887 1.00 98.12 113 LEU A C 1
ATOM 886 O O . LEU A 1 113 ? -9.767 10.485 13.224 1.00 98.12 113 LEU A O 1
ATOM 890 N N . SER A 1 114 ? -9.391 8.327 13.710 1.00 98.00 114 SER A N 1
ATOM 891 C CA . SER A 1 114 ? -9.882 8.340 15.088 1.00 98.00 114 SER A CA 1
ATOM 892 C C . SER A 1 114 ? -9.186 7.255 15.904 1.00 98.00 114 SER A C 1
ATOM 894 O O . SER A 1 114 ? -8.647 6.308 15.337 1.00 98.00 114 SER A O 1
ATOM 896 N N . ASP A 1 115 ? -9.209 7.406 17.226 1.00 98.56 115 ASP A N 1
ATOM 897 C CA . ASP A 1 115 ? -8.822 6.340 18.145 1.00 98.56 115 ASP A CA 1
ATOM 898 C C . ASP A 1 115 ? -9.786 5.162 17.993 1.00 98.56 115 ASP A C 1
ATOM 900 O O . ASP A 1 115 ? -10.999 5.354 17.865 1.00 98.56 115 ASP A O 1
ATOM 904 N N . GLY A 1 116 ? -9.253 3.948 18.033 1.00 97.94 116 GLY A N 1
ATOM 905 C CA . GLY A 1 116 ? -10.066 2.746 17.954 1.00 97.94 116 GLY A CA 1
ATOM 906 C C . GLY A 1 116 ? -9.231 1.522 17.647 1.00 97.94 116 GLY A C 1
ATOM 907 O O . GLY A 1 116 ? -8.018 1.513 17.836 1.00 97.94 116 GLY A O 1
ATOM 908 N N . GLU A 1 117 ? -9.906 0.502 17.143 1.00 98.06 117 GLU A N 1
ATOM 909 C CA . GLU A 1 117 ? -9.302 -0.788 16.873 1.00 98.06 117 GLU A CA 1
ATOM 910 C C . GLU A 1 117 ? -9.740 -1.289 15.503 1.00 98.06 117 GLU A C 1
ATOM 912 O O . GLU A 1 117 ? -10.927 -1.281 15.174 1.00 98.06 117 GLU A O 1
ATOM 917 N N . VAL A 1 118 ? -8.761 -1.703 14.707 1.00 98.38 118 VAL A N 1
ATOM 918 C CA . VAL A 1 118 ? -8.971 -2.474 13.487 1.00 98.38 118 VAL A CA 1
ATOM 919 C C . VAL A 1 118 ? -8.993 -3.942 13.876 1.00 98.38 118 VAL A C 1
ATOM 921 O O . VAL A 1 118 ? -8.075 -4.414 14.545 1.00 98.38 118 VAL A O 1
ATOM 924 N N . ARG A 1 119 ? -10.017 -4.674 13.443 1.00 98.56 119 ARG A N 1
ATOM 925 C CA . ARG A 1 119 ? -10.153 -6.106 13.696 1.00 98.56 119 ARG A CA 1
ATOM 926 C C . ARG A 1 119 ? -9.836 -6.926 12.460 1.00 98.56 119 ARG A C 1
ATOM 928 O O . ARG A 1 119 ? -10.123 -6.549 11.321 1.00 98.56 119 ARG A O 1
ATOM 935 N N . LYS A 1 120 ? -9.316 -8.127 12.683 1.00 98.75 120 LYS A N 1
ATOM 936 C CA . LYS A 1 120 ? -9.156 -9.132 11.641 1.00 98.75 120 LYS A CA 1
ATOM 937 C C . LYS A 1 120 ? -10.503 -9.400 10.966 1.00 98.75 120 LYS A C 1
ATOM 939 O O . LYS A 1 120 ? -11.467 -9.815 11.603 1.00 98.75 120 LYS A O 1
ATOM 944 N N . GLY A 1 121 ? -10.537 -9.262 9.643 1.00 98.56 121 GLY A N 1
ATOM 945 C CA . GLY A 1 121 ? -11.753 -9.393 8.841 1.00 98.56 121 GLY A CA 1
ATOM 946 C C . GLY A 1 121 ? -12.402 -8.067 8.450 1.00 98.56 121 GLY A C 1
ATOM 947 O O . GLY A 1 121 ? -13.254 -8.091 7.561 1.00 98.56 121 GLY A O 1
ATOM 948 N N . ASP A 1 122 ? -11.970 -6.938 9.016 1.00 98.56 122 ASP A N 1
ATOM 949 C CA . ASP A 1 122 ? -12.487 -5.622 8.647 1.00 98.56 122 ASP A CA 1
ATOM 950 C C . ASP A 1 122 ? -12.101 -5.240 7.215 1.00 98.56 122 ASP A C 1
ATOM 952 O O . ASP A 1 122 ? -10.992 -5.508 6.738 1.00 98.56 122 ASP A O 1
ATOM 956 N N . LEU A 1 123 ? -13.027 -4.580 6.517 1.00 98.31 123 LEU A N 1
ATOM 957 C CA . LEU A 1 123 ? -12.773 -4.000 5.202 1.00 98.31 123 LEU A CA 1
ATOM 958 C C . LEU A 1 123 ? -12.072 -2.650 5.365 1.00 98.31 123 LEU A C 1
ATOM 960 O O . LEU A 1 123 ? -12.716 -1.641 5.634 1.00 98.31 123 LEU A O 1
ATOM 964 N N . LEU A 1 124 ? -10.763 -2.618 5.133 1.00 98.12 124 LEU A N 1
ATOM 965 C CA . LEU A 1 124 ? -9.956 -1.396 5.235 1.00 98.12 124 LEU A CA 1
ATOM 966 C C . LEU A 1 124 ? -10.123 -0.480 4.023 1.00 98.12 124 LEU A C 1
ATOM 968 O O . LEU A 1 124 ? -9.926 0.729 4.112 1.00 98.12 124 LEU A O 1
ATOM 972 N N . GLY A 1 125 ? -10.464 -1.063 2.877 1.00 97.25 125 GLY A N 1
ATOM 973 C CA . GLY A 1 125 ? -10.779 -0.327 1.667 1.00 97.25 125 GLY A CA 1
ATOM 974 C C . GLY A 1 125 ? -10.810 -1.204 0.427 1.00 97.25 125 GLY A C 1
ATOM 975 O O . GLY A 1 125 ? -10.775 -2.433 0.507 1.00 97.25 125 GLY A O 1
ATOM 976 N N . VAL A 1 126 ? -10.864 -0.562 -0.737 1.00 97.25 126 VAL A N 1
ATOM 977 C CA . VAL A 1 126 ? -10.924 -1.239 -2.039 1.00 97.25 126 VAL A CA 1
ATOM 978 C C . VAL A 1 126 ? -9.802 -0.762 -2.958 1.00 97.25 126 VAL A C 1
ATOM 980 O O . VAL A 1 126 ? -9.500 0.430 -3.014 1.00 97.25 126 VAL A O 1
ATOM 983 N N . LEU A 1 127 ? -9.215 -1.692 -3.713 1.00 97.12 127 LEU A N 1
ATOM 984 C CA . LEU A 1 127 ? -8.353 -1.404 -4.856 1.00 97.12 127 LEU A CA 1
ATOM 985 C C . LEU A 1 127 ? -9.144 -1.549 -6.158 1.00 97.12 127 LEU A C 1
ATOM 987 O O . LEU A 1 127 ? -9.735 -2.594 -6.432 1.00 97.12 127 LEU A O 1
ATOM 991 N N . ASN A 1 128 ? -9.097 -0.508 -6.984 1.00 96.25 128 ASN A N 1
ATOM 992 C CA . ASN A 1 128 ? -9.487 -0.570 -8.384 1.00 96.25 128 ASN A CA 1
ATOM 993 C C . ASN A 1 128 ? -8.292 -1.068 -9.195 1.00 96.25 128 ASN A C 1
ATOM 995 O O . ASN A 1 128 ? -7.263 -0.393 -9.259 1.00 96.25 128 ASN A O 1
ATOM 999 N N . ILE A 1 129 ? -8.424 -2.239 -9.808 1.00 96.75 129 ILE A N 1
ATOM 1000 C CA . ILE A 1 129 ? -7.383 -2.838 -10.639 1.00 96.75 129 ILE A CA 1
ATOM 1001 C C . ILE A 1 129 ? -7.752 -2.655 -12.100 1.00 96.75 129 ILE A C 1
ATOM 1003 O O . ILE A 1 129 ? -8.791 -3.143 -12.545 1.00 96.75 129 ILE A O 1
ATOM 1007 N N . PHE A 1 130 ? -6.873 -2.005 -12.850 1.00 96.25 130 PHE A N 1
ATOM 1008 C CA . PHE A 1 130 ? -7.038 -1.783 -14.278 1.00 96.25 130 PHE A CA 1
ATOM 1009 C C . PHE A 1 130 ? -5.981 -2.563 -15.056 1.00 96.25 130 PHE A C 1
ATOM 1011 O O . PHE A 1 130 ? -4.804 -2.508 -14.685 1.00 96.25 130 PHE A O 1
ATOM 1018 N N . PRO A 1 131 ? -6.354 -3.267 -16.136 1.00 94.88 131 PRO A N 1
ATOM 1019 C CA . PRO A 1 131 ? -5.370 -3.783 -17.071 1.00 94.88 131 PRO A CA 1
ATOM 1020 C C . PRO A 1 131 ? -4.691 -2.615 -17.787 1.00 94.88 131 PRO A C 1
ATOM 1022 O O . PRO A 1 131 ? -5.323 -1.591 -18.063 1.00 94.88 131 PRO A O 1
ATOM 1025 N N . VAL A 1 132 ? -3.414 -2.783 -18.107 1.00 92.88 132 VAL A N 1
ATOM 1026 C CA . VAL A 1 132 ? -2.657 -1.829 -18.913 1.00 92.88 132 VAL A CA 1
ATOM 1027 C C . VAL A 1 132 ? -2.100 -2.500 -20.157 1.00 92.88 132 VAL A C 1
ATOM 1029 O O . VAL A 1 132 ? -1.777 -3.685 -20.150 1.00 92.88 132 VAL A O 1
ATOM 1032 N N . MET A 1 133 ? -1.989 -1.732 -21.235 1.00 87.25 133 MET A N 1
ATOM 1033 C CA . MET A 1 133 ? -1.307 -2.147 -22.456 1.00 87.25 133 MET A CA 1
ATOM 1034 C C . MET A 1 133 ? -0.190 -1.162 -22.75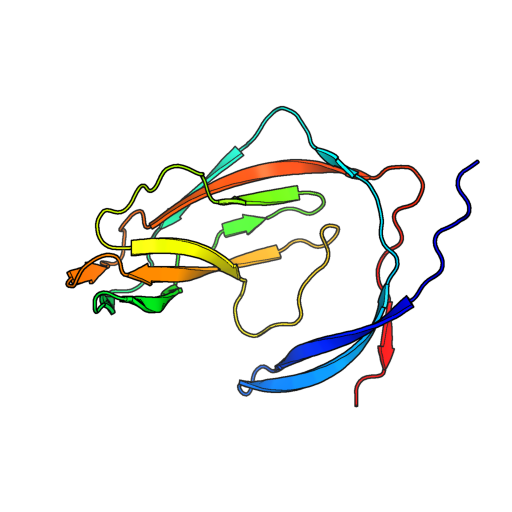1 1.00 87.25 133 MET A C 1
ATOM 1036 O O . MET A 1 133 ? -0.435 0.042 -22.844 1.00 87.25 133 MET A O 1
ATOM 1040 N N . PHE A 1 134 ? 1.031 -1.661 -22.900 1.00 78.94 134 PHE A N 1
ATOM 1041 C CA . PHE A 1 134 ? 2.159 -0.807 -23.232 1.00 78.94 134 PHE A CA 1
ATOM 1042 C C . PHE A 1 134 ? 2.032 -0.236 -24.633 1.00 78.94 134 PHE A C 1
ATOM 1044 O O . PHE A 1 134 ? 1.618 -0.913 -25.578 1.00 78.94 134 PHE A O 1
ATOM 1051 N N . THR A 1 135 ? 2.442 1.018 -24.766 1.00 70.38 135 THR A N 1
ATOM 1052 C CA . THR A 1 135 ? 2.756 1.582 -26.074 1.00 70.38 135 THR A CA 1
ATOM 1053 C C . THR A 1 135 ? 4.090 0.999 -26.565 1.00 70.38 135 THR A C 1
ATOM 1055 O O . THR A 1 135 ? 4.815 0.353 -25.808 1.00 70.38 135 THR A O 1
ATOM 1058 N N . ARG A 1 136 ? 4.418 1.181 -27.851 1.00 59.03 136 ARG A N 1
ATOM 1059 C CA . ARG A 1 136 ? 5.525 0.502 -28.565 1.00 59.03 136 ARG A CA 1
ATOM 1060 C C . ARG A 1 136 ? 6.937 0.634 -27.942 1.00 59.03 136 ARG A C 1
ATOM 1062 O O . ARG A 1 136 ? 7.848 -0.000 -28.463 1.00 59.03 136 ARG A O 1
ATOM 1069 N N . ASN A 1 137 ? 7.121 1.399 -26.861 1.00 59.12 137 ASN A N 1
ATOM 1070 C CA . ASN A 1 137 ? 8.422 1.767 -26.294 1.00 59.12 137 ASN A CA 1
ATOM 1071 C C . ASN A 1 137 ? 8.678 1.305 -24.843 1.00 59.12 137 ASN A C 1
ATOM 1073 O O . ASN A 1 137 ? 9.697 1.692 -24.280 1.00 59.12 137 ASN A O 1
ATOM 1077 N N . ALA A 1 138 ? 7.824 0.481 -24.222 1.00 60.44 138 ALA A N 1
ATOM 1078 C CA . ALA A 1 138 ? 8.115 -0.005 -22.868 1.00 60.44 138 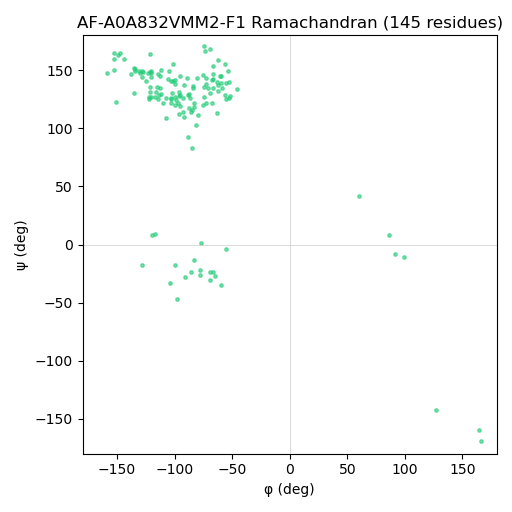ALA A CA 1
ATOM 1079 C C . ALA A 1 138 ? 9.331 -0.949 -22.857 1.00 60.44 138 ALA A C 1
ATOM 1081 O O . ALA A 1 138 ? 9.346 -1.969 -23.551 1.00 60.44 138 ALA A O 1
ATOM 1082 N N . ARG A 1 139 ? 10.360 -0.599 -22.078 1.00 66.88 139 ARG A N 1
ATOM 1083 C CA . ARG A 1 139 ? 11.567 -1.410 -21.878 1.00 66.88 139 ARG A CA 1
ATOM 1084 C C . ARG A 1 139 ? 11.664 -1.837 -20.417 1.00 66.88 139 ARG A C 1
ATOM 1086 O O . ARG A 1 139 ? 11.550 -1.007 -19.521 1.00 66.88 139 ARG A O 1
ATOM 1093 N N . GLU A 1 140 ? 11.904 -3.125 -20.184 1.00 68.88 140 GLU A N 1
ATOM 1094 C CA . GLU A 1 140 ? 12.020 -3.671 -18.830 1.00 68.88 140 GLU A CA 1
ATOM 1095 C C . GLU A 1 140 ? 13.266 -3.124 -18.104 1.00 68.88 140 GLU A C 1
ATOM 1097 O O . GLU A 1 140 ? 14.354 -3.120 -18.696 1.00 68.88 140 GLU A O 1
ATOM 1102 N N . PRO A 1 141 ? 13.143 -2.696 -16.830 1.00 70.94 141 PRO A N 1
ATOM 1103 C CA . PRO A 1 141 ? 14.287 -2.261 -16.033 1.00 70.94 141 PRO A CA 1
ATOM 1104 C C . PRO A 1 141 ? 15.334 -3.366 -15.850 1.00 70.94 141 PRO A C 1
ATOM 1106 O O . PRO A 1 141 ? 14.989 -4.537 -15.672 1.00 70.94 141 PRO A O 1
ATOM 1109 N N . ARG A 1 142 ? 16.618 -2.992 -15.824 1.00 75.69 142 ARG A N 1
ATOM 1110 C CA . ARG A 1 142 ? 17.745 -3.923 -15.631 1.00 75.69 142 ARG A CA 1
ATOM 1111 C C . ARG A 1 142 ? 18.568 -3.542 -14.407 1.00 75.69 142 ARG A C 1
ATOM 1113 O O . ARG A 1 142 ? 18.942 -2.386 -14.243 1.00 75.69 142 ARG A O 1
ATOM 1120 N N . VAL A 1 143 ? 18.864 -4.514 -13.546 1.00 75.62 143 VAL A N 1
ATOM 1121 C CA . VAL A 1 143 ? 19.766 -4.307 -12.402 1.00 75.62 143 VAL A CA 1
ATOM 1122 C C . VAL A 1 143 ? 21.198 -4.235 -12.921 1.00 75.62 143 VAL A C 1
ATOM 1124 O O . VAL A 1 143 ? 21.633 -5.129 -13.644 1.00 75.62 143 VAL A O 1
ATOM 1127 N N . VAL A 1 144 ? 21.915 -3.169 -12.562 1.00 70.81 144 VAL A N 1
ATOM 1128 C CA . VAL A 1 144 ? 23.283 -2.912 -13.042 1.00 70.81 144 VAL A CA 1
ATOM 1129 C C . VAL A 1 144 ? 24.321 -3.224 -11.966 1.00 70.81 144 VAL A C 1
ATOM 1131 O O . VAL A 1 144 ? 25.412 -3.685 -12.293 1.00 70.81 144 VAL A O 1
ATOM 1134 N N . SER A 1 145 ? 23.995 -3.013 -10.687 1.00 65.19 145 SER A N 1
ATOM 1135 C CA . SER A 1 145 ? 24.869 -3.376 -9.567 1.00 65.19 145 SER A CA 1
ATOM 1136 C C . SER A 1 145 ? 24.113 -3.528 -8.243 1.00 65.19 145 SER A C 1
ATOM 1138 O O . SER A 1 145 ? 23.143 -2.810 -7.974 1.00 65.19 145 SER A O 1
ATOM 1140 N N . GLU A 1 146 ? 24.608 -4.445 -7.412 1.00 57.75 146 GLU A N 1
ATOM 1141 C CA . GLU A 1 146 ? 24.295 -4.583 -5.986 1.00 57.75 146 GLU A CA 1
ATOM 1142 C C . GLU A 1 146 ? 25.563 -4.166 -5.219 1.00 57.75 146 GLU A C 1
ATOM 1144 O O . GLU A 1 146 ? 26.633 -4.714 -5.489 1.00 57.75 146 GLU A O 1
ATOM 1149 N N . GLU A 1 147 ? 25.470 -3.153 -4.352 1.00 49.44 147 GLU A N 1
ATOM 1150 C CA . GLU A 1 147 ? 26.566 -2.729 -3.457 1.00 49.44 147 GLU A CA 1
ATOM 1151 C C . GLU A 1 147 ? 26.403 -3.326 -2.056 1.00 49.44 147 GLU A C 1
ATOM 1153 O O . GLU A 1 147 ? 25.255 -3.347 -1.547 1.00 49.44 147 GLU A O 1
#

Organism: NCBI:txid660064

pLDDT: mean 89.13, std 12.53, range [37.09, 98.75]

Radius of gyration: 17.56 Å; Cα contacts (8 Å, |Δi|>4): 359; chains: 1; bounding box: 41×22×53 Å

Secondary structure (DSSP, 8-state):
----PPPEEEEEEEE-TTS-EEEEEEEE----EEEPSPPEEEEEEB-S-EEE-TT-EEEEEEEEEEE-TTEEEEE-SS---SSEEEEEEE-SSSPPPPTTS-EEEEEEEEEESSSEEE-TT-EEEEEEEEEEEE-TT----EEEEE-

InterPro domains:
  IPR002572 Domain of unknown function DUF22 [PF01629] (21-116)

Solvent-accessible surface area (backbone atoms only — not comparable to full-atom values): 8403 Å² total; per-residue (Å²): 134,80,78,79,74,67,7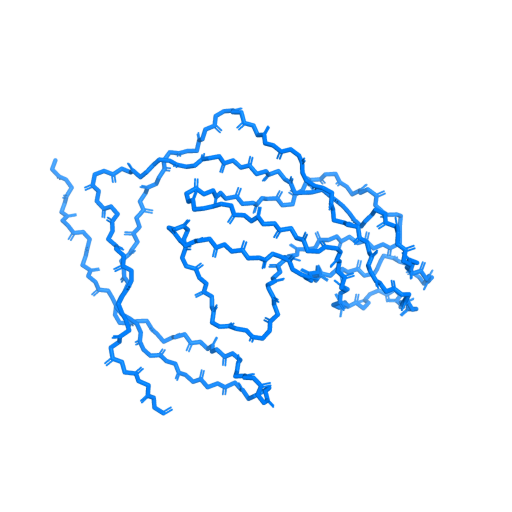2,40,84,42,79,44,81,26,33,40,90,91,66,48,78,44,64,35,38,29,40,40,46,80,66,59,63,48,73,50,94,64,68,46,84,43,75,40,27,28,64,45,71,46,81,44,50,54,74,41,80,44,80,44,46,28,55,74,42,79,43,57,50,37,41,47,75,40,71,50,91,67,77,68,28,90,44,37,41,66,75,47,74,38,64,67,66,49,65,89,75,59,52,75,43,69,44,52,38,31,31,33,37,24,40,22,72,33,68,50,70,50,46,58,67,40,58,45,30,43,33,41,33,26,43,46,46,71,44,103,68,63,61,84,69,40,83,76,50,83,120

Sequence (147 aa):
MSEGEEFERVNLRITTKDGKCVPITVEAAPYEFTVGTRAKWEMMIADEDLDVKKGECVNIRIRPLTLHSHTIALPCAFNQHPIVTALRVHEGRCAPKPVEAQRTVRYVIALALSDGEVRK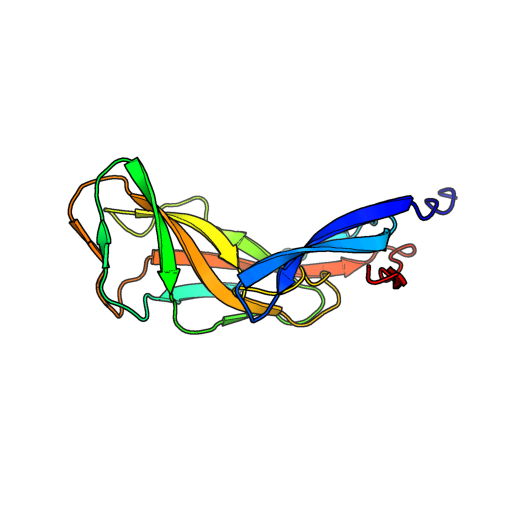GDLLGVLNIFPVMFTRNAREPRVVSEE

Nearest PDB structures (foldseek):
  3loj-assembly1_A  TM=5.479E-01  e=1.752E-01  Mycobacterium tuberculosis
  1slh-assembly2_C-2  TM=4.482E-01  e=1.586E-01  Mycobacterium tuberculosis
  1six-assembly1_A  TM=4.718E-01  e=2.480E-01  Mycobacterium tuberculosis
  2py4-assembly1_A  TM=3.958E-01  e=1.509E-01  Mycobacterium tuberculosis
  3hza-assembly1_A  TM=4.050E-01  e=1.436E-01  Mycobacterium tuberculosis

Mean predicted aligned error: 6.06 Å

Foldseek 3Di:
DDDQFAWDWDWDWAQDPVGDTFIFTKTAGDFDKDWDPDWDKDFFFFQAKDWDAAFDFDKTFGDKDKADAQKDKDFDPDFPDPFKAFDDWAPPRGTDDDSRDIGITTITGIGTRHTDMDHGGDGRGIITMIGIGTDPRHDDMDTDDGD